Protein AF-A0A139MRJ7-F1 (afdb_monomer_lite)

Foldseek 3Di:
DDDDDDPWDKDWDFQDPPPPDPVVGDPVRTDIPRDDDDDDDDDDDDDD

Sequence (48 aa):
MRREPSNCQPRLVLNVPDGTNFFDIKAEDFELLDYDPVKPQLKFDLAI

Structure (mmCIF, N/CA/C/O backbone):
data_AF-A0A139MRJ7-F1
#
_entry.id   AF-A0A139MRJ7-F1
#
loop_
_atom_site.group_PDB
_atom_site.id
_atom_site.type_sym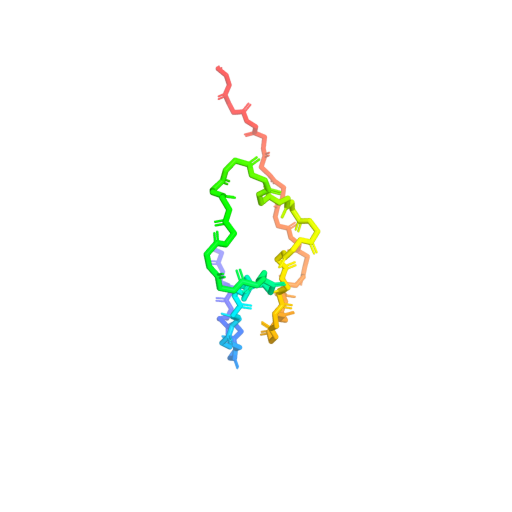bol
_atom_site.label_atom_id
_atom_site.label_alt_id
_atom_site.label_comp_id
_atom_site.label_asym_id
_atom_site.label_entity_id
_atom_site.label_seq_id
_atom_site.pdbx_PDB_ins_code
_atom_site.Cartn_x
_atom_site.Cartn_y
_atom_site.Cartn_z
_atom_site.occupancy
_atom_site.B_iso_or_equiv
_atom_site.auth_seq_id
_atom_site.auth_comp_id
_atom_site.auth_asym_id
_atom_site.auth_atom_id
_atom_site.pdbx_PDB_model_num
ATOM 1 N N . MET A 1 1 ? 8.134 2.034 -26.953 1.00 55.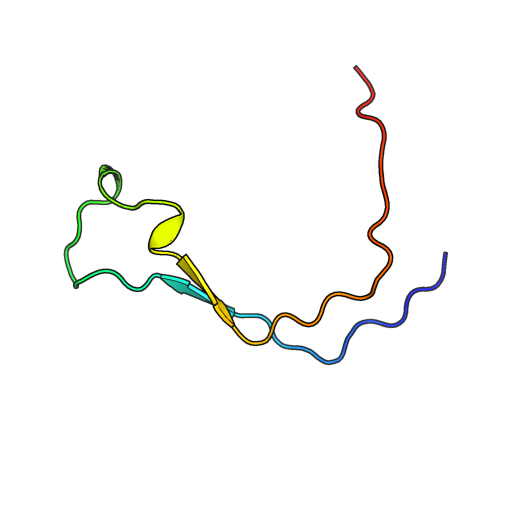50 1 MET A N 1
ATOM 2 C CA . MET A 1 1 ? 8.157 0.958 -25.939 1.00 55.50 1 MET A CA 1
ATOM 3 C C . MET A 1 1 ? 6.809 0.250 -25.983 1.00 55.50 1 MET A C 1
ATOM 5 O O . MET A 1 1 ? 5.810 0.909 -25.744 1.00 55.50 1 MET A O 1
ATOM 9 N N . ARG A 1 2 ? 6.752 -1.023 -26.398 1.00 67.25 2 ARG A N 1
ATOM 10 C CA . ARG A 1 2 ? 5.499 -1.793 -26.497 1.00 67.25 2 ARG A CA 1
ATOM 11 C C . ARG A 1 2 ? 5.462 -2.792 -25.342 1.00 67.25 2 ARG A C 1
ATOM 13 O O . ARG A 1 2 ? 6.264 -3.716 -25.331 1.00 67.25 2 ARG A O 1
ATOM 20 N N . ARG A 1 3 ? 4.599 -2.553 -24.355 1.00 68.19 3 ARG A N 1
ATOM 21 C CA . ARG A 1 3 ? 4.242 -3.536 -23.326 1.00 68.19 3 ARG A CA 1
ATOM 22 C C . ARG A 1 3 ? 2.826 -4.002 -23.630 1.00 68.19 3 ARG A C 1
ATOM 24 O O . ARG A 1 3 ? 1.978 -3.161 -23.923 1.00 68.19 3 ARG A O 1
ATOM 31 N N . GLU A 1 4 ? 2.592 -5.304 -23.584 1.00 72.94 4 GLU A N 1
ATOM 32 C CA . GLU A 1 4 ? 1.232 -5.835 -23.595 1.00 72.94 4 GLU A CA 1
ATOM 33 C C . GLU A 1 4 ? 0.651 -5.679 -22.183 1.00 72.94 4 GLU A C 1
ATOM 35 O O . GLU A 1 4 ? 1.362 -5.940 -21.205 1.00 72.94 4 GLU A O 1
ATOM 40 N N . PRO A 1 5 ? -0.585 -5.173 -22.042 1.00 71.25 5 PRO A N 1
ATOM 41 C CA . PRO A 1 5 ? -1.225 -5.091 -20.740 1.00 71.25 5 PRO A CA 1
ATOM 42 C C . PRO A 1 5 ? -1.398 -6.502 -20.170 1.00 71.25 5 PRO A C 1
ATOM 44 O O . PRO A 1 5 ? -1.797 -7.420 -20.886 1.00 71.25 5 PRO A O 1
ATOM 47 N N . SER A 1 6 ? -1.112 -6.670 -18.879 1.00 72.88 6 SER A N 1
ATOM 48 C CA . SER A 1 6 ? -1.469 -7.906 -18.183 1.00 72.88 6 SER A CA 1
ATOM 49 C C . SER A 1 6 ? -2.993 -8.003 -18.118 1.00 72.88 6 SER A C 1
ATOM 51 O O . SER A 1 6 ? -3.661 -7.018 -17.794 1.00 72.88 6 SER A O 1
ATOM 53 N N . ASN A 1 7 ? -3.552 -9.174 -18.425 1.00 77.50 7 ASN A N 1
ATOM 54 C CA . ASN A 1 7 ? -4.984 -9.446 -18.288 1.00 77.50 7 ASN A CA 1
ATOM 55 C C . ASN A 1 7 ? -5.341 -9.742 -16.818 1.00 77.50 7 ASN A C 1
ATOM 57 O O . ASN A 1 7 ? -5.947 -10.764 -16.505 1.00 77.50 7 ASN A O 1
ATOM 61 N N . CYS A 1 8 ? -4.900 -8.875 -15.907 1.00 80.25 8 CYS A N 1
ATOM 62 C CA . CYS A 1 8 ? -5.157 -8.969 -14.477 1.00 80.25 8 CYS A CA 1
ATOM 63 C C . CYS A 1 8 ? -6.047 -7.805 -14.029 1.00 80.25 8 CYS A C 1
ATOM 65 O O . CYS A 1 8 ? -5.914 -6.682 -14.522 1.00 80.25 8 CYS A O 1
ATOM 67 N N . GLN A 1 9 ? -6.937 -8.064 -13.073 1.00 84.50 9 GLN A N 1
ATOM 68 C CA . GLN A 1 9 ? -7.783 -7.048 -12.444 1.00 84.50 9 GLN A CA 1
ATOM 69 C C . GLN A 1 9 ? -7.357 -6.893 -10.981 1.00 84.50 9 GLN A C 1
ATOM 71 O O . GLN A 1 9 ? -8.027 -7.433 -10.103 1.00 84.50 9 GLN A O 1
ATOM 76 N N . PRO A 1 10 ? -6.232 -6.207 -10.706 1.00 89.88 10 PRO A N 1
ATOM 77 C CA . PRO A 1 10 ? -5.742 -6.068 -9.348 1.00 89.88 10 PRO 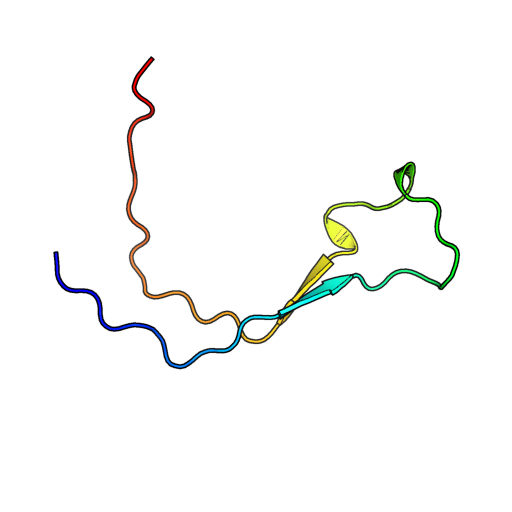A CA 1
ATOM 78 C C . PRO A 1 10 ? -6.736 -5.289 -8.492 1.00 89.88 10 PRO A C 1
ATOM 80 O O . PRO A 1 10 ? -7.312 -4.289 -8.930 1.00 89.88 10 PRO A O 1
ATOM 83 N N . ARG A 1 11 ? -6.911 -5.730 -7.250 1.00 91.88 11 ARG A N 1
ATOM 84 C CA . ARG A 1 11 ? -7.812 -5.112 -6.278 1.00 91.88 11 ARG A CA 1
ATOM 85 C C . ARG A 1 11 ? -7.022 -4.745 -5.038 1.00 91.88 11 ARG A C 1
ATOM 87 O O . ARG A 1 11 ? -6.453 -5.614 -4.389 1.00 91.88 11 ARG A O 1
ATOM 94 N N . LEU A 1 12 ? -7.018 -3.461 -4.703 1.00 93.12 12 LEU A N 1
ATOM 95 C CA . LEU A 1 12 ? -6.539 -2.993 -3.411 1.00 93.12 12 LEU A CA 1
ATOM 96 C C . LEU A 1 12 ? -7.720 -3.027 -2.440 1.00 93.12 12 LEU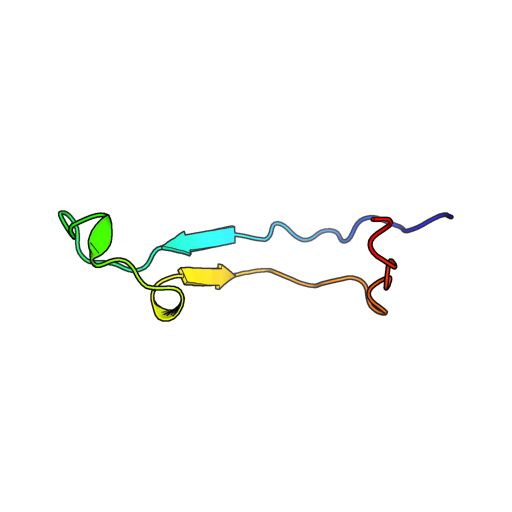 A C 1
ATOM 98 O O . LEU A 1 12 ? -8.644 -2.221 -2.557 1.00 93.12 12 LEU A O 1
ATOM 102 N N . VAL A 1 13 ? -7.721 -4.005 -1.544 1.00 94.25 13 VAL A N 1
ATOM 103 C CA . VAL A 1 13 ? -8.777 -4.219 -0.553 1.00 94.25 13 VAL A CA 1
ATOM 104 C C . VAL A 1 13 ? -8.286 -3.708 0.793 1.00 94.25 13 VAL A C 1
ATOM 106 O O . VAL A 1 13 ? -7.150 -3.960 1.170 1.00 94.25 13 VAL A O 1
ATOM 109 N N . LEU A 1 14 ? -9.134 -2.973 1.506 1.00 93.88 14 LEU A N 1
ATOM 110 C CA . LEU A 1 14 ? -8.868 -2.534 2.872 1.00 93.88 14 LEU A CA 1
ATOM 111 C C . LEU A 1 14 ? -9.607 -3.467 3.837 1.00 93.88 14 LEU A C 1
ATOM 113 O O . LEU A 1 14 ? -10.836 -3.514 3.814 1.00 93.88 14 LEU A O 1
ATOM 117 N N . ASN A 1 15 ? -8.868 -4.188 4.676 1.00 93.06 15 ASN A N 1
ATOM 118 C CA . ASN A 1 15 ? -9.392 -5.219 5.574 1.00 93.06 15 ASN A CA 1
ATOM 119 C C . ASN A 1 15 ? -9.472 -4.722 7.029 1.00 93.06 15 ASN A C 1
ATOM 121 O O . ASN A 1 15 ? -8.904 -5.330 7.934 1.00 93.06 15 ASN A O 1
ATOM 125 N N . VAL A 1 16 ? -10.183 -3.617 7.266 1.00 92.75 16 VAL A N 1
ATOM 126 C CA . VAL A 1 16 ? -10.410 -3.087 8.624 1.00 92.75 16 VAL A CA 1
ATOM 127 C C . VAL A 1 16 ? -11.852 -3.319 9.079 1.00 92.75 16 VAL A C 1
ATOM 129 O O . VAL A 1 16 ? -12.751 -3.370 8.239 1.00 92.75 16 VAL A O 1
ATOM 132 N N . PRO A 1 17 ? -12.111 -3.434 10.394 1.00 93.12 17 PRO A N 1
ATOM 133 C CA . PRO A 1 17 ? -13.471 -3.452 10.919 1.00 93.12 17 PRO A CA 1
ATOM 134 C C . PRO A 1 17 ? -14.273 -2.218 10.494 1.00 93.12 17 PRO A C 1
ATOM 136 O O . PRO A 1 17 ? -13.739 -1.105 10.424 1.00 93.12 17 PRO A O 1
ATOM 139 N N . ASP A 1 18 ? -15.575 -2.397 10.282 1.00 90.19 18 ASP A N 1
ATOM 140 C CA . ASP A 1 18 ? -16.468 -1.286 9.967 1.00 90.19 18 ASP A CA 1
ATOM 141 C C . ASP A 1 18 ? -16.443 -0.229 11.081 1.00 90.19 18 ASP A C 1
ATOM 143 O O . ASP A 1 18 ? -16.560 -0.535 12.269 1.00 90.19 18 ASP A O 1
ATOM 147 N N . GLY A 1 19 ? -16.287 1.037 10.689 1.00 90.56 19 GLY A N 1
ATOM 148 C CA . GLY A 1 19 ? -16.179 2.158 11.626 1.00 90.56 19 GLY A CA 1
ATOM 149 C C . GLY A 1 19 ? -14.769 2.414 12.169 1.00 90.56 19 GLY A C 1
ATOM 150 O O . GLY A 1 19 ? -14.617 3.269 13.041 1.00 90.56 19 GLY A O 1
ATOM 151 N N . THR A 1 20 ? -13.742 1.726 11.652 1.00 92.56 20 THR A N 1
ATOM 152 C CA . THR A 1 20 ? -12.335 2.054 11.945 1.00 92.56 20 THR A CA 1
ATOM 153 C C . THR A 1 20 ? -12.039 3.513 11.595 1.00 92.56 20 THR A C 1
ATOM 155 O O . THR A 1 20 ? -12.444 4.012 10.541 1.00 92.56 20 THR A O 1
ATOM 158 N N . ASN A 1 21 ? -11.338 4.217 12.487 1.00 93.75 21 ASN A N 1
ATOM 159 C CA . ASN A 1 21 ? -10.957 5.605 12.260 1.00 93.75 21 ASN A CA 1
ATOM 160 C C . ASN A 1 21 ? -9.961 5.693 11.099 1.00 93.75 21 ASN A C 1
ATOM 162 O O . ASN A 1 21 ? -9.013 4.917 11.021 1.00 93.75 21 ASN A O 1
ATOM 166 N N . PHE A 1 22 ? -10.136 6.688 10.234 1.00 92.38 22 PHE A N 1
ATOM 167 C CA . PHE A 1 22 ? -9.263 6.909 9.088 1.00 92.38 22 PHE A CA 1
ATOM 168 C C . PHE A 1 22 ? -7.774 7.030 9.460 1.00 92.38 22 PHE A C 1
ATOM 170 O O . PHE A 1 22 ? -6.922 6.553 8.719 1.00 92.38 22 PHE A O 1
ATOM 177 N N . PHE A 1 23 ? -7.451 7.638 10.605 1.00 94.12 23 PHE A N 1
ATOM 178 C CA . PHE A 1 23 ? -6.062 7.823 11.044 1.00 94.12 23 PHE A CA 1
ATOM 179 C C . PHE A 1 23 ? -5.427 6.569 11.655 1.00 94.12 23 PHE A C 1
ATOM 181 O O . PHE A 1 23 ? -4.206 6.527 11.802 1.00 94.12 23 PHE A O 1
ATOM 188 N N . ASP A 1 24 ? -6.238 5.567 11.995 1.00 94.12 24 ASP A N 1
ATOM 189 C CA . ASP A 1 24 ? -5.757 4.297 12.540 1.00 94.12 24 ASP A CA 1
ATOM 190 C C . ASP A 1 24 ? -5.399 3.297 11.432 1.00 94.12 24 ASP A C 1
ATOM 192 O O . ASP A 1 24 ? -4.705 2.318 11.706 1.00 94.12 24 ASP A O 1
ATOM 196 N N . ILE A 1 25 ? -5.828 3.561 10.190 1.00 95.31 25 ILE A N 1
ATOM 197 C CA . ILE A 1 25 ? -5.530 2.726 9.024 1.00 95.31 25 ILE A CA 1
ATOM 198 C C . ILE A 1 25 ? -4.025 2.745 8.744 1.00 95.31 25 ILE A C 1
ATOM 200 O O . ILE A 1 25 ? -3.408 3.802 8.572 1.00 95.31 25 ILE A O 1
ATOM 204 N N . LYS A 1 26 ? -3.440 1.556 8.636 1.00 94.69 26 LYS A N 1
ATOM 205 C CA . LYS A 1 26 ? -2.027 1.330 8.335 1.00 94.69 26 LYS A CA 1
ATOM 206 C C . LYS A 1 26 ? -1.865 0.684 6.967 1.00 94.69 26 LYS A C 1
ATOM 208 O O . LYS A 1 26 ? -2.798 0.141 6.384 1.00 94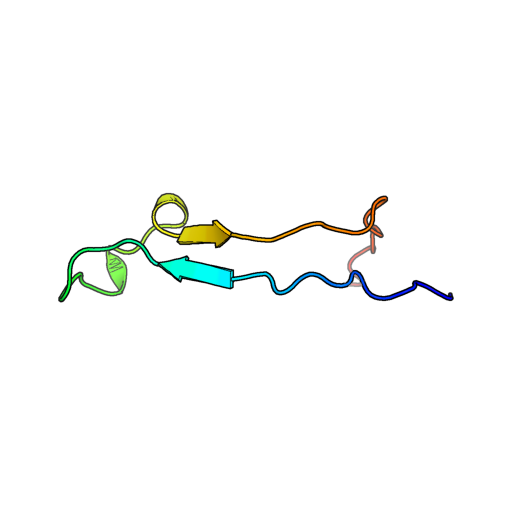.69 26 LYS A O 1
ATOM 213 N N . ALA A 1 27 ? -0.639 0.724 6.448 1.00 93.62 27 ALA A N 1
ATOM 214 C CA . ALA A 1 27 ? -0.312 0.064 5.186 1.00 93.62 27 ALA A CA 1
ATOM 215 C C . ALA A 1 27 ? -0.547 -1.454 5.262 1.00 93.62 27 ALA A C 1
ATOM 217 O O . ALA A 1 27 ? -0.929 -2.059 4.266 1.00 93.62 27 ALA A O 1
ATOM 218 N N . GLU A 1 28 ? -0.352 -2.048 6.444 1.00 94.75 28 GLU A N 1
ATOM 219 C CA . GLU A 1 28 ? -0.571 -3.478 6.687 1.00 94.75 28 GLU A CA 1
ATOM 220 C C . GLU A 1 28 ? -2.038 -3.918 6.546 1.00 94.75 28 GLU A C 1
ATOM 222 O O . GLU A 1 28 ? -2.290 -5.096 6.310 1.00 94.75 28 GLU A O 1
ATOM 227 N N . ASP A 1 29 ? -2.995 -2.991 6.662 1.00 94.06 29 ASP A N 1
ATOM 228 C CA . ASP A 1 29 ? -4.428 -3.289 6.546 1.00 94.06 29 ASP A CA 1
ATOM 229 C C . ASP A 1 29 ? -4.889 -3.416 5.087 1.00 94.06 29 ASP A C 1
ATOM 231 O O . ASP A 1 29 ? -6.011 -3.852 4.808 1.00 94.06 29 ASP A O 1
ATOM 235 N N . PHE A 1 30 ? -4.038 -3.005 4.145 1.00 94.75 30 PHE A N 1
ATOM 236 C CA . PHE A 1 30 ? -4.308 -3.128 2.725 1.00 94.75 30 PHE A CA 1
ATOM 237 C C . PHE A 1 30 ? -3.772 -4.448 2.184 1.00 94.75 30 PHE A C 1
ATOM 239 O O . PHE A 1 30 ? -2.600 -4.788 2.336 1.00 94.75 30 PHE A O 1
ATOM 246 N N . GLU A 1 31 ? -4.620 -5.147 1.445 1.00 94.44 31 GLU A N 1
ATOM 247 C CA . GLU A 1 31 ? -4.266 -6.354 0.721 1.00 94.44 31 GLU A CA 1
ATOM 248 C C . GLU A 1 31 ? -4.384 -6.106 -0.782 1.00 94.44 31 GLU A C 1
ATOM 250 O O . GLU A 1 31 ? -5.391 -5.595 -1.279 1.00 94.44 31 GLU A O 1
ATOM 255 N N . LEU A 1 32 ? -3.331 -6.459 -1.519 1.00 92.25 32 LEU A N 1
ATOM 256 C CA . LEU A 1 32 ? -3.305 -6.347 -2.970 1.00 92.25 32 LEU A CA 1
ATOM 257 C C . LEU A 1 32 ? -3.579 -7.720 -3.587 1.00 92.25 32 LEU A C 1
ATOM 259 O O . LEU A 1 32 ? -2.683 -8.556 -3.698 1.00 92.25 32 LEU A O 1
ATOM 263 N N . LEU A 1 33 ? -4.827 -7.932 -3.988 1.00 91.94 33 LEU A N 1
ATOM 264 C CA . LEU A 1 33 ? -5.293 -9.159 -4.626 1.00 91.94 33 LEU A CA 1
ATOM 265 C C . LEU A 1 33 ? -5.145 -9.069 -6.148 1.00 91.94 33 LEU A C 1
ATOM 267 O O . LEU A 1 33 ? -5.231 -7.983 -6.722 1.00 91.94 33 LEU A O 1
ATOM 271 N N . ASP A 1 34 ? -4.944 -10.216 -6.801 1.00 88.31 34 ASP A N 1
ATOM 272 C CA . ASP A 1 34 ? -4.926 -10.370 -8.267 1.00 88.31 34 ASP A CA 1
ATOM 273 C C . ASP A 1 34 ? -3.937 -9.447 -9.008 1.00 88.31 34 ASP A C 1
ATOM 275 O O . ASP A 1 34 ? -4.142 -9.067 -10.164 1.00 88.31 34 ASP A O 1
ATOM 279 N N . TYR A 1 35 ? -2.841 -9.078 -8.342 1.00 87.06 35 TYR A N 1
ATOM 280 C CA . TYR A 1 35 ? -1.780 -8.267 -8.928 1.00 87.06 35 TYR A CA 1
ATOM 281 C C . TYR A 1 35 ? -0.660 -9.134 -9.499 1.00 87.06 35 TYR A C 1
ATOM 283 O O . TYR A 1 35 ? 0.204 -9.618 -8.767 1.00 87.06 35 TYR A O 1
ATOM 291 N N . ASP A 1 36 ? -0.655 -9.273 -10.828 1.00 86.62 36 ASP A N 1
ATOM 292 C CA . ASP A 1 36 ? 0.421 -9.919 -11.584 1.00 86.62 36 ASP A CA 1
ATOM 293 C C . ASP A 1 36 ? 1.197 -8.883 -12.423 1.00 86.62 36 ASP A C 1
ATOM 295 O O . ASP A 1 36 ? 0.814 -8.563 -13.559 1.00 86.62 36 ASP A O 1
ATOM 299 N N . PRO A 1 37 ? 2.254 -8.270 -11.856 1.00 83.50 37 PRO A N 1
ATOM 300 C CA . PRO A 1 37 ? 2.998 -7.222 -12.533 1.00 83.50 37 PRO A CA 1
ATOM 301 C C . PRO A 1 37 ? 3.870 -7.769 -13.664 1.00 83.50 37 PRO A C 1
ATOM 303 O O . PRO A 1 37 ? 4.682 -8.675 -13.474 1.00 83.50 37 PRO A O 1
ATOM 306 N N . VAL A 1 38 ? 3.829 -7.096 -14.817 1.00 82.81 38 VAL A N 1
ATOM 307 C CA . VAL A 1 38 ? 4.752 -7.367 -15.928 1.00 82.81 38 VAL A CA 1
ATOM 308 C C . VAL A 1 38 ? 6.163 -6.903 -15.555 1.00 82.81 38 VAL A C 1
ATOM 310 O O . VAL A 1 38 ? 6.471 -5.707 -15.539 1.00 82.81 38 VAL A O 1
ATOM 313 N N . LYS A 1 39 ? 7.037 -7.867 -15.259 1.00 82.31 39 LYS A N 1
ATOM 314 C CA . LYS A 1 39 ? 8.450 -7.645 -14.926 1.00 82.31 39 LYS A CA 1
ATOM 315 C C . LYS A 1 39 ? 9.326 -7.615 -16.194 1.00 82.31 39 LYS A C 1
ATOM 317 O O . LYS A 1 39 ? 9.007 -8.298 -17.163 1.00 82.31 39 LYS A O 1
ATOM 322 N N . PRO A 1 40 ? 10.455 -6.878 -16.196 1.00 86.62 40 PRO A N 1
ATOM 323 C CA . PRO A 1 40 ? 10.988 -6.063 -15.103 1.00 86.62 40 PRO A CA 1
ATOM 324 C C . PRO A 1 40 ? 10.293 -4.696 -14.965 1.00 86.62 40 PRO A C 1
ATOM 326 O O . PRO A 1 40 ? 9.866 -4.075 -15.947 1.00 86.62 40 PRO A O 1
ATOM 329 N N . GLN A 1 41 ? 10.223 -4.195 -13.728 1.00 82.00 41 GLN A N 1
ATOM 330 C CA . GLN A 1 41 ? 9.712 -2.852 -13.458 1.00 82.00 41 GLN A CA 1
ATOM 331 C C . GLN A 1 41 ? 10.679 -1.802 -14.015 1.00 82.00 41 GLN A C 1
ATOM 333 O O . GLN A 1 41 ? 11.896 -1.933 -13.863 1.00 82.00 41 GLN A O 1
ATOM 338 N N . LEU A 1 42 ? 10.144 -0.766 -14.666 1.00 84.00 42 LEU A N 1
ATOM 339 C CA . LEU A 1 42 ? 10.980 0.334 -15.132 1.00 84.00 42 LEU A CA 1
ATOM 340 C C . LEU A 1 42 ? 11.451 1.168 -13.942 1.00 84.00 42 LEU A C 1
ATOM 342 O O . LEU A 1 42 ? 10.659 1.488 -13.057 1.00 84.00 42 LEU A O 1
ATOM 346 N N . LYS A 1 43 ? 12.733 1.524 -13.949 1.00 81.94 43 LYS A N 1
ATOM 347 C CA . LYS A 1 43 ? 13.301 2.502 -13.027 1.00 81.94 43 LYS A CA 1
ATOM 348 C C . LYS A 1 43 ? 13.335 3.843 -13.742 1.00 81.94 43 LYS A C 1
ATOM 350 O O . LYS A 1 43 ? 13.767 3.904 -14.891 1.00 81.94 43 LYS A O 1
ATOM 355 N N . PHE A 1 44 ? 12.857 4.875 -13.069 1.00 86.44 44 PHE A N 1
ATOM 356 C CA . PHE A 1 44 ? 12.942 6.247 -13.536 1.00 86.44 44 PHE A CA 1
ATOM 357 C C . PHE A 1 44 ? 13.744 7.040 -12.520 1.00 86.44 44 PHE A C 1
ATOM 359 O O . PHE A 1 44 ? 13.550 6.867 -11.315 1.00 86.44 44 PHE A O 1
ATOM 366 N N . ASP A 1 45 ? 14.618 7.901 -13.018 1.00 87.56 45 ASP A N 1
ATOM 367 C CA . ASP A 1 45 ? 15.284 8.888 -12.188 1.00 87.56 45 ASP A CA 1
ATOM 368 C C 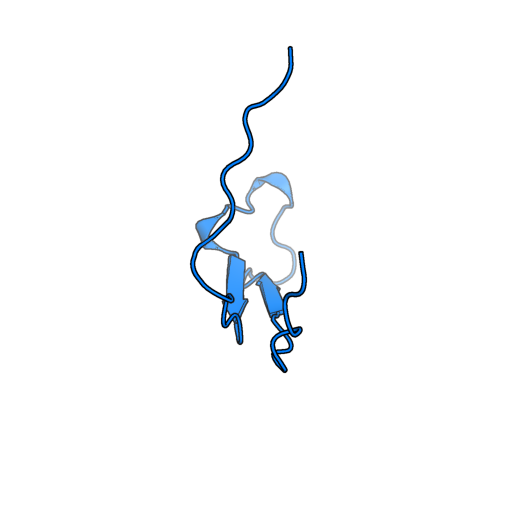. ASP A 1 45 ? 14.330 10.069 -11.983 1.00 87.56 45 ASP A C 1
ATOM 370 O O . ASP A 1 45 ? 13.707 10.556 -12.932 1.00 87.56 45 ASP A O 1
ATOM 374 N N . LEU A 1 46 ? 14.180 10.506 -10.732 1.00 86.88 46 LEU A N 1
ATOM 375 C CA . LEU A 1 46 ? 13.430 11.716 -10.421 1.00 86.88 46 LEU A CA 1
ATOM 376 C C . LEU A 1 46 ? 14.253 12.914 -10.903 1.00 86.88 46 LEU A C 1
ATOM 378 O O . LEU A 1 46 ? 15.330 13.175 -10.370 1.00 86.88 46 LEU A O 1
ATOM 382 N N . ALA A 1 47 ? 13.749 13.635 -11.902 1.00 82.31 47 ALA A N 1
ATOM 383 C CA . ALA A 1 47 ? 14.306 14.934 -12.252 1.00 82.31 47 ALA A CA 1
ATOM 384 C C . ALA A 1 47 ? 13.892 15.944 -11.173 1.00 82.31 47 ALA A C 1
ATOM 386 O O . ALA A 1 47 ? 12.699 16.103 -10.906 1.00 82.31 47 ALA A O 1
ATOM 387 N N . ILE A 1 48 ? 14.889 16.566 -10.542 1.00 70.69 48 ILE A N 1
ATOM 388 C CA . ILE A 1 48 ? 14.735 17.650 -9.564 1.00 70.69 48 ILE A CA 1
ATOM 389 C C . ILE A 1 48 ? 14.929 18.980 -10.283 1.00 70.69 48 ILE A C 1
ATOM 391 O O . ILE A 1 48 ? 15.896 19.068 -11.075 1.00 70.69 48 ILE A O 1
#

pLDDT: mean 86.35, std 8.97, range [55.5, 95.31]

Secondary structure (DSSP, 8-state):
---PPPS---EEEE---TT--GGG--GGGEEEES----SSPPP-----

Radius of gyration: 15.94 Å; chains: 1; bounding box: 32×28×39 Å